Protein AF-0000000075454208 (afdb_homodimer)

Secondary structure (DSSP, 8-state):
------EEEEEEES-HHHHHHHHHHHHHHHT---EEEEEEESSSEEEEEEESS--HHHHHHHHHHHHHHHHHHHHTTSS--/------EEEEEEES-HHHHHHHHHHHHHHHT---EEEEEEESSSEEEEEEESS--HHHHHHHHHHHHHHHHHHHHTTSS--

Organism: Capnocytophaga canimorsus (strain 5) (NCBI:txid860228)

Sequence (162 aa):
MKESKELIFEVMVMYEDILEKAIMQHNHWNDTDFEIIEVIYDDLIFCKIKVTKYTTEDLFRLGYRLSVIEHLMKEKGEIDWMKESKELIFEVMVMYEDILEKAIMQHNHWNDTDFEIIEVIYDDLIFCKIKVTKYTTEDLFRLGYRLSVIEHLMKEKGEIDW

Solvent-accessible surface area (backbone atoms only — not comparable to full-atom values): 9051 Å² total; per-residue (Å²): 122,70,49,80,56,75,44,75,48,68,47,79,44,96,48,70,69,55,48,49,51,37,39,53,55,46,24,69,75,63,72,34,51,62,39,80,75,43,76,45,85,68,100,54,38,36,36,32,34,34,34,45,43,47,46,75,55,50,40,19,50,50,24,22,46,34,40,49,52,55,50,53,34,38,76,72,64,76,45,86,132,129,73,60,76,57,73,45,74,48,68,46,79,45,96,48,70,69,55,47,50,50,36,40,53,54,46,24,70,77,64,73,35,51,62,39,80,76,45,77,46,83,69,100,55,40,35,37,32,36,35,33,47,44,59,55,76,54,50,39,19,50,49,24,23,46,33,40,50,52,55,50,53,36,40,77,71,62,74,47,85,132

pLDDT: mean 93.28, std 11.74, range [38.44, 98.88]

Structure (mmCIF, N/CA/C/O backbone):
data_AF-0000000075454208-model_v1
#
loop_
_entity.id
_entity.type
_entity.pdbx_description
1 polymer 'Uncharacterized protein'
#
loop_
_atom_site.group_PDB
_atom_site.id
_atom_site.type_symbol
_atom_site.label_atom_id
_atom_site.label_alt_id
_atom_site.label_comp_id
_atom_site.label_asym_id
_atom_site.label_entity_id
_atom_site.label_seq_id
_atom_site.pdbx_PDB_ins_code
_atom_site.Cartn_x
_atom_site.Cartn_y
_atom_site.Cartn_z
_atom_site.occupancy
_atom_site.B_iso_or_equiv
_atom_site.auth_seq_id
_atom_site.auth_comp_id
_atom_site.auth_asym_id
_atom_site.auth_atom_id
_atom_site.pdbx_PDB_model_num
ATOM 1 N N . MET A 1 1 ? -2.973 18.719 -3.57 1 43.62 1 MET A N 1
ATOM 2 C CA . MET A 1 1 ? -2.23 19.625 -2.691 1 43.62 1 MET A CA 1
ATOM 3 C C . MET A 1 1 ? -1.071 18.891 -2.021 1 43.62 1 MET A C 1
ATOM 5 O O . MET A 1 1 ? -1.255 17.812 -1.453 1 43.62 1 MET A O 1
ATOM 9 N N . LYS A 1 2 ? 0.159 19.062 -2.506 1 52.5 2 LYS A N 1
ATOM 10 C CA . LYS A 1 2 ? 1.366 18.562 -1.851 1 52.5 2 LYS A CA 1
ATOM 11 C C . LYS A 1 2 ? 1.383 18.938 -0.371 1 52.5 2 LYS A C 1
ATOM 13 O O . LYS A 1 2 ? 1.199 20.109 -0.019 1 52.5 2 LYS A O 1
ATOM 18 N N . GLU A 1 3 ? 0.795 18.172 0.444 1 51.88 3 GLU A N 1
ATOM 19 C CA . GLU A 1 3 ? 0.854 18.562 1.849 1 51.88 3 GLU A CA 1
ATOM 20 C C . GLU A 1 3 ? 2.297 18.734 2.314 1 51.88 3 GLU A C 1
ATOM 22 O O . GLU A 1 3 ? 3.121 17.828 2.141 1 51.88 3 GLU A O 1
ATOM 27 N N . SER A 1 4 ? 2.801 19.969 2.244 1 60.31 4 SER A N 1
ATOM 28 C CA . SER A 1 4 ? 4.129 20.406 2.656 1 60.31 4 SER A CA 1
ATOM 29 C C . SER A 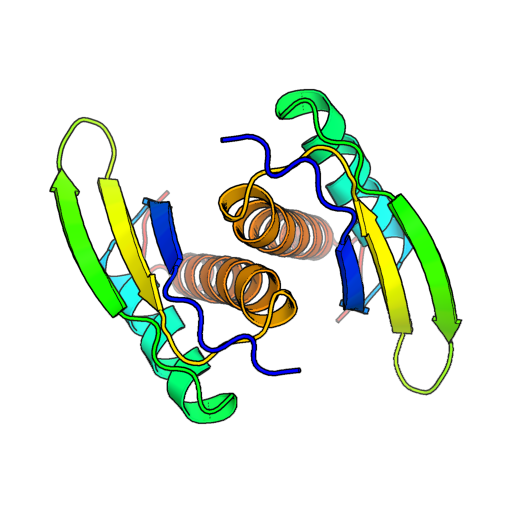1 4 ? 4.457 19.922 4.066 1 60.31 4 SER A C 1
ATOM 31 O O . SER A 1 4 ? 5.43 20.375 4.672 1 60.31 4 SER A O 1
ATOM 33 N N . LYS A 1 5 ? 3.705 18.953 4.664 1 81.88 5 LYS A N 1
ATOM 34 C CA . LYS A 1 5 ? 4.035 18.578 6.039 1 81.88 5 LYS A CA 1
ATOM 35 C C . LYS A 1 5 ? 4.875 17.297 6.074 1 81.88 5 LYS A C 1
ATOM 37 O O . LYS A 1 5 ? 4.605 16.359 5.332 1 81.88 5 LYS A O 1
ATOM 42 N N . GLU A 1 6 ? 5.91 17.391 6.848 1 95.38 6 GLU A N 1
ATOM 43 C CA . GLU A 1 6 ? 6.77 16.234 7.137 1 95.38 6 GLU A CA 1
ATOM 44 C C . GLU A 1 6 ? 5.98 15.102 7.781 1 95.38 6 GLU A C 1
ATOM 46 O O . GLU A 1 6 ? 5.148 15.344 8.656 1 95.38 6 GLU A O 1
ATOM 51 N N . LEU A 1 7 ? 6.172 13.93 7.277 1 97.38 7 LEU A N 1
ATOM 52 C CA . LEU A 1 7 ? 5.531 12.734 7.82 1 97.38 7 LEU A CA 1
ATOM 53 C C . LEU A 1 7 ? 6.566 11.664 8.141 1 97.38 7 LEU A C 1
ATOM 55 O O . LEU A 1 7 ? 7.457 11.391 7.336 1 97.38 7 LEU A O 1
ATOM 59 N N . ILE A 1 8 ? 6.527 11.195 9.375 1 98.25 8 ILE A N 1
ATOM 60 C CA . ILE A 1 8 ? 7.332 10.039 9.766 1 98.25 8 ILE A CA 1
ATOM 61 C C . ILE A 1 8 ? 6.414 8.898 10.211 1 98.25 8 ILE A C 1
ATOM 63 O O . ILE A 1 8 ? 5.516 9.102 11.031 1 98.25 8 ILE A O 1
ATOM 67 N N . PHE A 1 9 ? 6.598 7.719 9.711 1 97.94 9 PHE A N 1
ATOM 68 C CA . PHE A 1 9 ? 5.766 6.578 10.078 1 97.94 9 PHE A CA 1
ATOM 69 C C . PHE A 1 9 ? 6.57 5.285 10.039 1 97.94 9 PHE A C 1
ATOM 71 O O . PHE A 1 9 ? 7.668 5.25 9.477 1 97.94 9 PHE A O 1
ATOM 78 N N . GLU A 1 10 ? 6.074 4.242 10.672 1 97.94 10 GLU A N 1
ATOM 79 C CA . GLU A 1 10 ? 6.777 2.969 10.82 1 97.94 10 GLU A CA 1
ATOM 80 C C . GLU A 1 10 ? 6.031 1.845 10.102 1 97.94 10 GLU A C 1
ATOM 82 O O . GLU A 1 10 ? 4.805 1.751 10.195 1 97.94 10 GLU A O 1
ATOM 87 N N . VAL A 1 11 ? 6.855 1.027 9.391 1 98.25 11 VAL A N 1
ATOM 88 C CA . VAL A 1 11 ? 6.254 -0.133 8.742 1 98.25 11 VAL A CA 1
ATOM 89 C C . VAL A 1 11 ? 7.059 -1.387 9.07 1 98.25 11 VAL A C 1
ATOM 91 O O . VAL A 1 11 ? 8.273 -1.312 9.281 1 98.25 11 VAL A O 1
ATOM 94 N N . MET A 1 12 ? 6.363 -2.52 9.141 1 97.25 12 MET A N 1
ATOM 95 C CA . MET A 1 12 ? 6.988 -3.832 9.273 1 97.25 12 MET A CA 1
ATOM 96 C C . MET A 1 12 ? 7.27 -4.441 7.902 1 97.25 12 MET A C 1
ATOM 98 O O . MET A 1 12 ? 6.41 -4.414 7.02 1 97.25 12 MET A O 1
ATOM 102 N N . VAL A 1 13 ? 8.492 -4.949 7.73 1 97.25 13 VAL A N 1
ATOM 103 C CA . VAL A 1 13 ? 8.828 -5.531 6.438 1 97.25 13 VAL A CA 1
ATOM 104 C C . VAL A 1 13 ? 9.562 -6.855 6.641 1 97.25 13 VAL A C 1
ATOM 106 O O . VAL A 1 13 ? 10.102 -7.113 7.719 1 97.25 13 VAL A O 1
ATOM 109 N N . MET A 1 14 ? 9.508 -7.629 5.508 1 93 14 MET A N 1
ATOM 110 C CA . MET A 1 14 ? 10.273 -8.875 5.527 1 93 14 MET A CA 1
ATOM 111 C C . MET A 1 14 ? 11.758 -8.602 5.355 1 93 14 MET A C 1
ATOM 113 O O . MET A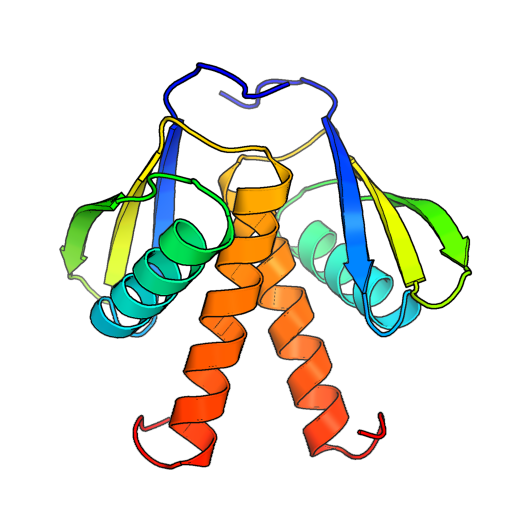 1 14 ? 12.594 -9.25 5.988 1 93 14 MET A O 1
ATOM 117 N N . TYR A 1 15 ? 12.133 -7.68 4.441 1 94.38 15 TYR A N 1
ATOM 118 C CA . TYR A 1 15 ? 13.508 -7.273 4.145 1 94.38 15 TYR A CA 1
ATOM 119 C C . TYR A 1 15 ? 13.594 -5.77 3.924 1 94.38 15 TYR A C 1
ATOM 121 O O . TYR A 1 15 ? 12.852 -5.207 3.111 1 94.38 15 TYR A O 1
ATOM 129 N N . GLU A 1 16 ? 14.523 -5.18 4.59 1 97.12 16 GLU A N 1
ATOM 130 C CA . GLU A 1 16 ? 14.656 -3.73 4.453 1 97.12 16 GLU A CA 1
ATOM 131 C C . GLU A 1 16 ? 15.172 -3.354 3.068 1 97.12 16 GLU A C 1
ATOM 133 O O . GLU A 1 16 ? 14.82 -2.301 2.533 1 97.12 16 GLU A O 1
ATOM 138 N N . ASP A 1 17 ? 16.031 -4.266 2.439 1 96.75 17 ASP A N 1
ATOM 139 C CA . ASP A 1 17 ? 16.594 -3.963 1.124 1 96.75 17 ASP A CA 1
ATOM 140 C C . ASP A 1 17 ? 15.492 -3.934 0.058 1 96.75 17 ASP A C 1
ATOM 142 O O . ASP A 1 17 ? 15.609 -3.209 -0.933 1 96.75 17 ASP A O 1
ATOM 146 N N . ILE A 1 18 ? 14.5 -4.711 0.23 1 97.69 18 ILE A N 1
ATOM 147 C CA . ILE A 1 18 ? 13.391 -4.727 -0.718 1 97.69 18 ILE A CA 1
ATOM 148 C C . ILE A 1 18 ? 12.578 -3.441 -0.583 1 97.69 18 ILE A C 1
ATOM 150 O O . ILE A 1 18 ? 12.148 -2.861 -1.585 1 97.69 18 ILE A O 1
ATOM 154 N N . LEU A 1 19 ? 12.336 -2.98 0.637 1 98.62 19 LEU A N 1
ATOM 155 C CA . LEU A 1 19 ? 11.68 -1.693 0.85 1 98.62 19 LEU A CA 1
ATOM 156 C C . LEU A 1 19 ? 12.484 -0.563 0.219 1 98.62 19 LEU A C 1
ATOM 158 O O . LEU A 1 19 ? 11.914 0.343 -0.395 1 98.62 19 LEU A O 1
ATOM 162 N N . GLU A 1 20 ? 13.773 -0.644 0.388 1 98.62 20 GLU A N 1
ATOM 163 C CA . GLU A 1 20 ? 14.633 0.366 -0.224 1 98.62 20 GLU A CA 1
ATOM 164 C C . GLU A 1 20 ? 14.438 0.413 -1.736 1 98.62 20 GLU A C 1
ATOM 166 O O . GLU A 1 20 ? 14.359 1.493 -2.324 1 98.62 20 GLU A O 1
ATOM 171 N N . LYS A 1 21 ? 14.398 -0.743 -2.314 1 98.12 21 LYS A N 1
ATOM 172 C CA . LYS A 1 21 ? 14.164 -0.829 -3.752 1 98.12 21 LYS A CA 1
ATOM 173 C C . LYS A 1 21 ? 12.812 -0.217 -4.125 1 98.12 21 LYS A C 1
ATOM 175 O O . LYS A 1 21 ? 12.719 0.535 -5.098 1 98.12 21 LYS A O 1
ATOM 180 N N . ALA A 1 22 ? 11.773 -0.549 -3.398 1 98.69 22 ALA A N 1
ATOM 181 C CA . ALA A 1 22 ? 10.445 -0.006 -3.645 1 98.69 22 ALA A CA 1
ATOM 182 C C . ALA A 1 22 ? 10.438 1.516 -3.525 1 98.69 22 ALA A C 1
ATOM 184 O O . ALA A 1 22 ? 9.836 2.207 -4.348 1 98.69 22 ALA A O 1
ATOM 185 N N . ILE A 1 23 ? 11.094 2.105 -2.555 1 98.88 23 ILE A N 1
ATOM 186 C CA . ILE A 1 23 ? 11.172 3.541 -2.311 1 98.88 23 ILE A CA 1
ATOM 187 C C . ILE A 1 23 ? 11.898 4.223 -3.467 1 98.88 23 ILE A C 1
ATOM 189 O O . ILE A 1 23 ? 11.43 5.242 -3.986 1 98.88 23 ILE A O 1
ATOM 193 N N . MET A 1 24 ? 13 3.639 -3.822 1 98.25 24 MET A N 1
ATOM 194 C CA . MET A 1 24 ? 13.773 4.207 -4.922 1 98.25 24 MET A CA 1
ATOM 195 C C . MET A 1 24 ? 12.938 4.281 -6.195 1 98.25 24 MET A C 1
ATOM 197 O O . MET A 1 24 ? 12.922 5.312 -6.871 1 98.25 24 MET A O 1
ATOM 201 N N . GLN A 1 25 ? 12.32 3.174 -6.539 1 97.88 25 GLN A N 1
ATOM 202 C CA . GLN A 1 25 ? 11.477 3.145 -7.73 1 97.88 25 GLN A CA 1
ATOM 203 C C . GLN A 1 25 ? 10.328 4.148 -7.617 1 97.88 25 GLN A C 1
ATOM 205 O O . GLN A 1 25 ? 10.039 4.875 -8.57 1 97.88 25 GLN A O 1
ATOM 210 N N . HIS A 1 26 ? 9.68 4.223 -6.484 1 98.69 26 HIS A N 1
ATOM 211 C CA . HIS A 1 26 ? 8.555 5.133 -6.293 1 98.69 26 HIS A CA 1
ATOM 212 C C . HIS A 1 26 ? 9 6.586 -6.402 1 98.69 26 HIS A C 1
ATOM 214 O O . HIS A 1 26 ? 8.352 7.391 -7.078 1 98.69 26 HIS A O 1
ATOM 220 N N . ASN A 1 27 ? 10.047 6.938 -5.734 1 98.5 27 ASN A N 1
ATOM 221 C CA . ASN A 1 27 ? 10.586 8.289 -5.812 1 98.5 27 ASN A CA 1
ATOM 222 C C . ASN A 1 27 ? 10.875 8.695 -7.258 1 98.5 27 ASN A C 1
ATOM 224 O O . ASN A 1 27 ? 10.586 9.82 -7.66 1 98.5 27 ASN A O 1
ATOM 228 N N . HIS A 1 28 ? 11.453 7.809 -7.934 1 97.56 28 HIS A N 1
ATOM 229 C CA . HIS A 1 28 ? 11.852 8.07 -9.312 1 97.56 28 HIS A CA 1
ATOM 230 C C . HIS A 1 28 ? 10.641 8.391 -10.188 1 97.56 28 HIS A C 1
ATOM 232 O O . HIS A 1 28 ? 10.664 9.352 -10.953 1 97.56 28 HIS A O 1
ATOM 238 N N . TRP A 1 29 ? 9.586 7.684 -10.023 1 96.69 29 TRP A N 1
ATOM 239 C CA . TRP A 1 29 ? 8.453 7.793 -10.945 1 96.69 29 TRP A CA 1
ATOM 240 C C . TRP A 1 29 ? 7.453 8.836 -10.461 1 96.69 29 TRP A C 1
ATOM 242 O O . TRP A 1 29 ? 6.621 9.312 -11.234 1 96.69 29 TRP A O 1
ATOM 252 N N . ASN A 1 30 ? 7.406 9.242 -9.211 1 96.56 30 ASN A N 1
ATOM 253 C CA . ASN A 1 30 ? 6.324 10.055 -8.664 1 96.56 30 ASN A CA 1
ATOM 254 C C . ASN A 1 30 ? 6.848 11.359 -8.062 1 96.56 30 ASN A C 1
ATOM 256 O O . ASN A 1 30 ? 6.082 12.133 -7.488 1 96.56 30 ASN A O 1
ATOM 260 N N . ASP A 1 31 ? 8.102 11.734 -8.195 1 96 31 ASP A N 1
ATOM 261 C CA . ASP A 1 31 ? 8.711 12.938 -7.648 1 96 31 ASP A CA 1
ATOM 262 C C . ASP A 1 31 ? 8.484 13.031 -6.141 1 96 31 ASP A C 1
ATOM 264 O O . ASP A 1 31 ? 8.008 14.055 -5.641 1 96 31 ASP A O 1
ATOM 268 N N . THR A 1 32 ? 8.578 12 -5.398 1 98.31 32 THR A N 1
ATOM 269 C CA . THR A 1 32 ? 8.523 11.938 -3.941 1 98.31 32 THR A CA 1
ATOM 270 C C . THR A 1 32 ? 9.922 11.758 -3.357 1 98.31 32 THR A C 1
ATOM 272 O O . THR A 1 32 ? 10.891 11.594 -4.098 1 98.31 32 THR A O 1
ATOM 275 N N . ASP A 1 33 ? 9.992 11.891 -1.991 1 98.62 33 ASP A N 1
ATOM 276 C CA . ASP A 1 33 ? 11.312 11.805 -1.368 1 98.62 33 ASP A CA 1
ATOM 277 C C . ASP A 1 33 ? 11.281 10.898 -0.137 1 98.62 33 ASP A C 1
ATOM 279 O O . ASP A 1 33 ? 11.867 11.234 0.896 1 98.62 33 ASP A O 1
ATOM 283 N N . PHE A 1 34 ? 10.508 9.781 -0.211 1 98.75 34 PHE A N 1
ATOM 284 C CA . PHE A 1 34 ? 10.523 8.797 0.863 1 98.75 34 PHE A CA 1
ATOM 285 C C . PHE A 1 34 ? 11.945 8.359 1.181 1 98.75 34 PHE A C 1
ATOM 287 O O . PHE A 1 34 ? 12.766 8.195 0.275 1 98.75 34 PHE A O 1
ATOM 294 N N . GLU A 1 35 ? 12.211 8.18 2.455 1 98.69 35 GLU A N 1
ATOM 295 C CA . GLU A 1 35 ? 13.523 7.723 2.898 1 98.69 35 GLU A CA 1
ATOM 296 C C . GLU A 1 35 ? 13.414 6.887 4.168 1 98.69 35 GLU A C 1
ATOM 298 O O . GLU A 1 35 ? 12.641 7.215 5.074 1 98.69 35 GLU A O 1
ATOM 303 N N . ILE A 1 36 ? 14.172 5.801 4.172 1 98.81 36 ILE A N 1
ATOM 304 C CA . ILE A 1 36 ? 14.312 5.074 5.426 1 98.81 36 ILE A CA 1
ATOM 305 C C . ILE A 1 36 ? 15.289 5.809 6.344 1 98.81 36 ILE A C 1
ATOM 307 O O . ILE A 1 36 ? 16.453 6.004 5.988 1 98.81 36 ILE A O 1
ATOM 311 N N . ILE A 1 37 ? 14.758 6.109 7.531 1 98.62 37 ILE A N 1
ATOM 312 C CA . ILE A 1 37 ? 15.625 6.895 8.398 1 98.62 37 ILE A CA 1
ATOM 313 C C . ILE A 1 37 ? 16.078 6.047 9.586 1 98.62 37 ILE A C 1
ATOM 315 O O . ILE A 1 37 ? 17 6.422 10.312 1 98.62 37 ILE A O 1
ATOM 319 N N . GLU A 1 38 ? 15.484 4.98 9.836 1 98.38 38 GLU A N 1
ATOM 320 C CA . GLU A 1 38 ? 15.836 4.055 10.906 1 98.38 38 GLU A CA 1
ATOM 321 C C . GLU A 1 38 ? 15.367 2.637 10.586 1 98.38 38 GLU A C 1
ATOM 323 O O . GLU A 1 38 ? 14.273 2.443 10.062 1 98.38 38 GLU A O 1
ATOM 328 N N . VAL A 1 39 ? 16.234 1.696 10.906 1 98.12 39 VAL A N 1
ATOM 329 C CA . VAL A 1 39 ? 15.859 0.287 10.844 1 98.12 39 VAL A CA 1
ATOM 330 C C . VAL A 1 39 ? 16 -0.354 12.219 1 98.12 39 VAL A C 1
ATOM 332 O O . VAL A 1 39 ? 17.031 -0.201 12.875 1 98.12 39 VAL A O 1
ATOM 335 N N . ILE A 1 40 ? 14.984 -0.966 12.602 1 96.19 40 ILE A N 1
ATOM 336 C CA . ILE A 1 40 ? 14.977 -1.651 13.891 1 96.19 40 ILE A CA 1
ATOM 337 C C . ILE A 1 40 ? 14.898 -3.16 13.672 1 96.19 40 ILE A C 1
ATOM 339 O O . ILE A 1 40 ? 13.922 -3.658 13.102 1 96.19 40 ILE A O 1
ATOM 343 N N . TYR A 1 41 ? 15.977 -3.848 14.195 1 94.19 41 TYR A N 1
ATOM 344 C CA . TYR A 1 41 ? 16.031 -5.301 14.086 1 94.19 41 TYR A CA 1
ATOM 345 C C . TYR A 1 41 ? 15.695 -5.957 15.422 1 94.19 41 TYR A C 1
ATOM 347 O O . TYR A 1 41 ? 16.406 -5.77 16.406 1 94.19 41 TYR A O 1
ATOM 355 N N . ASP A 1 42 ? 14.656 -6.676 15.383 1 89.5 42 ASP A N 1
ATOM 356 C CA . ASP A 1 42 ? 14.281 -7.516 16.516 1 89.5 42 ASP A CA 1
ATOM 357 C C . ASP A 1 42 ? 13.734 -8.859 16.047 1 89.5 42 ASP A C 1
ATOM 359 O O . ASP A 1 42 ? 14.359 -9.539 15.227 1 89.5 42 ASP A O 1
ATOM 363 N N . ASP A 1 43 ? 12.602 -9.391 16.469 1 91 43 ASP A N 1
ATOM 364 C CA . ASP A 1 43 ? 11.945 -10.578 15.938 1 91 43 ASP A CA 1
ATOM 365 C C . ASP A 1 43 ? 11.406 -10.328 14.531 1 91 43 ASP A C 1
ATOM 367 O O . ASP A 1 43 ? 11.359 -11.242 13.703 1 91 43 ASP A O 1
ATOM 371 N N . LEU A 1 44 ? 11.133 -9.062 14.328 1 93.62 44 LEU A N 1
ATOM 372 C CA . LEU A 1 44 ? 10.695 -8.562 13.031 1 93.62 44 LEU A CA 1
ATOM 373 C C . LEU A 1 44 ? 11.516 -7.348 12.609 1 93.62 44 LEU A C 1
ATOM 375 O O . LEU A 1 44 ? 12.25 -6.777 13.422 1 93.62 44 LEU A O 1
ATOM 379 N N . ILE A 1 45 ? 11.484 -7.086 11.414 1 97.19 45 ILE A N 1
ATOM 380 C CA . ILE A 1 45 ? 12.188 -5.91 10.914 1 97.19 45 ILE A CA 1
ATOM 381 C C . ILE A 1 45 ? 11.219 -4.742 10.781 1 97.19 45 ILE A C 1
ATOM 383 O O . ILE A 1 45 ? 10.211 -4.844 10.07 1 97.19 45 ILE A O 1
ATOM 387 N N . PHE A 1 46 ? 11.508 -3.617 11.453 1 98 46 PHE A N 1
ATOM 388 C CA . PHE A 1 46 ? 10.734 -2.389 11.328 1 98 46 PHE A CA 1
ATOM 389 C C . PHE A 1 46 ? 11.57 -1.281 10.695 1 98 46 PHE A C 1
ATOM 391 O O . PHE A 1 46 ? 12.75 -1.121 11.031 1 98 46 PHE A O 1
ATOM 398 N N . CYS A 1 47 ? 10.93 -0.578 9.805 1 98.56 47 CYS A N 1
ATOM 399 C CA . CYS A 1 47 ? 11.578 0.576 9.188 1 98.56 47 CYS A CA 1
ATOM 400 C C . CYS A 1 47 ? 10.789 1.852 9.461 1 98.56 47 CYS A C 1
ATOM 402 O O . CYS A 1 47 ? 9.57 1.885 9.281 1 98.56 47 CYS A O 1
ATOM 404 N N . LYS A 1 48 ? 11.484 2.836 9.938 1 98.56 48 LYS A N 1
ATOM 405 C CA . LYS A 1 48 ? 10.922 4.18 10.016 1 98.56 48 LYS A CA 1
ATOM 406 C C . LYS A 1 48 ? 11.188 4.965 8.734 1 98.56 48 LYS A C 1
ATOM 408 O O . LYS A 1 48 ? 12.328 5.055 8.281 1 98.56 48 LYS A O 1
ATOM 413 N N . ILE A 1 49 ? 10.109 5.488 8.172 1 98.75 49 ILE A N 1
ATOM 414 C CA . ILE A 1 49 ? 10.188 6.195 6.898 1 98.75 49 ILE A CA 1
ATOM 415 C C . ILE A 1 49 ? 9.875 7.672 7.105 1 98.75 49 ILE A C 1
ATOM 417 O O . ILE A 1 49 ? 8.945 8.016 7.84 1 98.75 49 ILE A O 1
ATOM 421 N N . LYS A 1 50 ? 10.641 8.43 6.516 1 98.69 50 LYS A N 1
ATOM 422 C CA . LYS A 1 50 ? 10.391 9.867 6.457 1 98.69 50 LYS A CA 1
ATOM 423 C C . LYS A 1 50 ? 10.055 10.312 5.039 1 98.69 50 LYS A C 1
ATOM 425 O O . LYS A 1 50 ? 10.609 9.789 4.07 1 98.69 50 LYS A O 1
ATOM 430 N N . VAL A 1 51 ? 9.133 11.305 4.93 1 98.38 51 VAL A N 1
ATOM 431 C CA . VAL A 1 51 ? 8.812 11.875 3.627 1 98.38 51 VAL A CA 1
ATOM 432 C C . VAL A 1 51 ? 8.359 13.328 3.799 1 98.38 51 VAL A C 1
ATOM 434 O O . VAL A 1 51 ? 7.691 13.664 4.785 1 98.38 51 VAL A O 1
ATOM 437 N N . THR A 1 52 ? 8.695 14.18 2.84 1 97.81 52 THR A N 1
ATOM 438 C CA . THR A 1 52 ? 8.242 15.57 2.875 1 97.81 52 THR A CA 1
ATOM 439 C C . THR A 1 52 ? 7.516 15.93 1.584 1 97.81 52 THR A C 1
ATOM 441 O O . THR A 1 52 ? 6.723 16.875 1.557 1 97.81 52 THR A O 1
ATOM 444 N N . LYS A 1 53 ? 7.82 15.359 0.501 1 97.69 53 LYS A N 1
ATOM 445 C CA . LYS A 1 53 ? 7.176 15.562 -0.793 1 97.69 53 LYS A CA 1
ATOM 446 C C . LYS A 1 53 ? 6.344 14.344 -1.192 1 97.69 53 LYS A C 1
ATOM 448 O O . LYS A 1 53 ? 6.879 13.375 -1.736 1 97.69 53 LYS A O 1
ATOM 453 N N . TYR A 1 54 ? 4.965 14.492 -0.949 1 97.38 54 TYR A N 1
ATOM 454 C CA . TYR A 1 54 ? 4.098 13.344 -1.191 1 97.38 54 TYR A CA 1
ATOM 455 C C . TYR A 1 54 ? 2.635 13.766 -1.235 1 97.38 54 TYR A C 1
ATOM 457 O O . TYR A 1 54 ? 2.291 14.883 -0.839 1 97.38 54 TYR A O 1
ATOM 465 N N . THR A 1 55 ? 1.816 12.914 -1.72 1 95.62 55 THR A N 1
ATOM 466 C CA . THR A 1 55 ? 0.374 12.922 -1.5 1 95.62 55 THR A CA 1
ATOM 467 C C . THR A 1 55 ? -0.045 11.734 -0.632 1 95.62 55 THR A C 1
ATOM 469 O O . THR A 1 55 ? 0.733 10.805 -0.429 1 95.62 55 THR A O 1
ATOM 472 N N . THR A 1 56 ? -1.193 11.797 -0.118 1 94.25 56 THR A N 1
ATOM 473 C CA . THR A 1 56 ? -1.698 10.68 0.672 1 94.25 56 THR A CA 1
ATOM 474 C C . THR A 1 56 ? -1.781 9.414 -0.173 1 94.25 56 THR A C 1
ATOM 476 O O . THR A 1 56 ? -1.543 8.305 0.326 1 94.25 56 THR A O 1
ATOM 479 N N . GLU A 1 57 ? -2.121 9.562 -1.461 1 97 57 GLU A N 1
ATOM 480 C CA . GLU A 1 57 ? -2.193 8.438 -2.391 1 97 57 GLU A CA 1
ATOM 481 C C . GLU A 1 57 ? -0.844 7.734 -2.51 1 97 57 GLU A C 1
ATOM 483 O O . GLU A 1 57 ? -0.788 6.52 -2.721 1 97 57 GLU A O 1
ATOM 488 N N . ASP A 1 58 ? 0.207 8.516 -2.35 1 97.94 58 ASP A N 1
ATOM 489 C CA . ASP A 1 58 ? 1.55 7.957 -2.477 1 97.94 58 ASP A CA 1
ATOM 490 C C . ASP A 1 58 ? 1.819 6.922 -1.386 1 97.94 58 ASP A C 1
ATOM 492 O O . ASP A 1 58 ? 2.543 5.949 -1.609 1 97.94 58 ASP A O 1
ATOM 496 N N . LEU A 1 59 ? 1.275 7.102 -0.159 1 98.38 59 LEU A N 1
ATOM 497 C CA . LEU A 1 59 ? 1.443 6.125 0.912 1 98.38 59 LEU A CA 1
ATOM 498 C C . LEU A 1 59 ? 0.821 4.785 0.53 1 98.38 59 LEU A C 1
ATOM 500 O O . LEU A 1 59 ? 1.448 3.736 0.691 1 98.38 59 LEU A O 1
ATOM 504 N N . PHE A 1 60 ? -0.363 4.836 -0.005 1 98.56 60 PHE A N 1
ATOM 505 C CA . PHE A 1 60 ? -1.054 3.656 -0.509 1 98.56 60 PHE A CA 1
ATOM 506 C C . PHE A 1 60 ? -0.249 2.99 -1.619 1 98.56 60 PHE A C 1
ATOM 508 O O . PHE A 1 60 ? -0.042 1.775 -1.6 1 98.56 60 PHE A O 1
ATOM 515 N N . ARG A 1 61 ? 0.221 3.785 -2.557 1 98.69 61 ARG A N 1
ATOM 516 C CA . ARG A 1 61 ? 0.919 3.277 -3.732 1 98.69 61 ARG A CA 1
ATOM 517 C C . ARG A 1 61 ? 2.268 2.676 -3.352 1 98.69 61 ARG A C 1
ATOM 519 O O . ARG A 1 61 ? 2.717 1.705 -3.965 1 98.69 61 ARG A O 1
ATOM 526 N N . LEU A 1 62 ? 2.928 3.24 -2.387 1 98.75 62 LEU A N 1
ATOM 527 C CA . LEU A 1 62 ? 4.199 2.676 -1.946 1 98.75 62 LEU A CA 1
ATOM 528 C C . LEU A 1 62 ? 3.994 1.294 -1.333 1 98.75 62 LEU A C 1
ATOM 530 O O . LEU A 1 62 ? 4.758 0.367 -1.613 1 98.75 62 LEU A O 1
ATOM 534 N N . GLY A 1 63 ? 3.014 1.108 -0.45 1 98.81 63 GLY A N 1
ATOM 535 C CA . GLY A 1 63 ? 2.68 -0.204 0.079 1 98.81 63 GLY A CA 1
ATOM 536 C C . GLY A 1 63 ? 2.369 -1.222 -1.003 1 98.81 63 GLY A C 1
ATOM 537 O O . GLY A 1 63 ? 2.834 -2.361 -0.942 1 98.81 63 GLY A O 1
ATOM 538 N N . TYR A 1 64 ? 1.567 -0.802 -1.942 1 98.69 64 TYR A N 1
ATOM 539 C CA . TYR A 1 64 ? 1.216 -1.651 -3.074 1 98.69 64 TYR A CA 1
ATOM 540 C C . TYR A 1 64 ? 2.463 -2.102 -3.826 1 98.69 64 TYR A C 1
ATOM 542 O O . TYR A 1 64 ? 2.623 -3.289 -4.117 1 98.69 64 TYR A O 1
ATOM 550 N N . ARG A 1 65 ? 3.373 -1.215 -4.145 1 98.31 65 ARG A N 1
ATOM 551 C CA . ARG A 1 65 ? 4.598 -1.488 -4.887 1 98.31 65 ARG A CA 1
ATOM 552 C C . ARG A 1 65 ? 5.5 -2.455 -4.125 1 98.31 65 ARG A C 1
ATOM 554 O O . ARG A 1 65 ? 6.09 -3.361 -4.715 1 98.31 65 ARG A O 1
ATOM 561 N N . LEU A 1 66 ? 5.633 -2.197 -2.832 1 98.69 66 LEU A N 1
ATOM 562 C CA . LEU A 1 66 ? 6.445 -3.098 -2.02 1 98.69 66 LEU A CA 1
ATOM 563 C C . LEU A 1 66 ? 5.969 -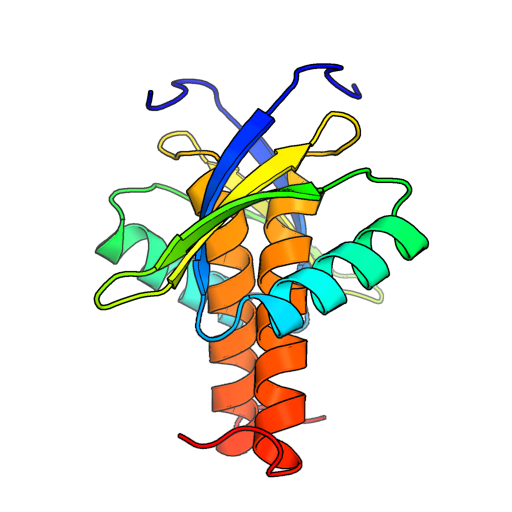4.539 -2.164 1 98.69 66 LEU A C 1
ATOM 565 O O . LEU A 1 66 ? 6.773 -5.445 -2.387 1 98.69 66 LEU A O 1
ATOM 569 N N . SER A 1 67 ? 4.648 -4.734 -2.025 1 98.12 67 SER A N 1
ATOM 570 C CA . SER A 1 67 ? 4.082 -6.074 -2.121 1 98.12 67 SER A CA 1
ATOM 571 C C . SER A 1 67 ? 4.344 -6.691 -3.49 1 98.12 67 SER A C 1
ATOM 573 O O . SER A 1 67 ? 4.652 -7.879 -3.596 1 98.12 67 SER A O 1
ATOM 575 N N . VAL A 1 68 ? 4.238 -5.906 -4.57 1 97.25 68 VAL A N 1
ATOM 576 C CA . VAL A 1 68 ? 4.508 -6.383 -5.926 1 97.25 68 VAL A CA 1
ATOM 577 C C . VAL A 1 68 ? 5.945 -6.887 -6.02 1 97.25 68 VAL A C 1
ATOM 579 O O . VAL A 1 68 ? 6.195 -7.984 -6.527 1 97.25 68 VAL A O 1
ATOM 582 N N . ILE A 1 69 ? 6.867 -6.117 -5.562 1 97.44 69 ILE A N 1
ATOM 583 C CA . ILE A 1 69 ? 8.281 -6.469 -5.652 1 97.44 69 ILE A CA 1
ATOM 584 C C . ILE A 1 69 ? 8.547 -7.746 -4.855 1 97.44 69 ILE A C 1
ATOM 586 O O . ILE A 1 69 ? 9.242 -8.641 -5.328 1 97.44 69 ILE A O 1
ATOM 590 N N . GLU A 1 70 ? 8.023 -7.855 -3.629 1 96.56 70 GLU A N 1
ATOM 591 C CA . GLU A 1 70 ? 8.188 -9.055 -2.814 1 96.56 70 GLU A CA 1
ATOM 592 C C . GLU A 1 70 ? 7.691 -10.297 -3.557 1 96.56 70 GLU A C 1
ATOM 594 O O . GLU A 1 70 ? 8.359 -11.336 -3.557 1 96.56 70 GLU A O 1
ATOM 599 N N . HIS A 1 71 ? 6.555 -10.203 -4.164 1 94.75 71 HIS A N 1
ATOM 600 C CA . HIS A 1 71 ? 5.961 -11.344 -4.859 1 94.75 71 HIS A CA 1
ATOM 601 C C . HIS A 1 71 ? 6.789 -11.734 -6.082 1 94.75 71 HIS A C 1
ATOM 603 O O . HIS A 1 71 ? 6.996 -12.922 -6.344 1 94.75 71 HIS A O 1
ATOM 609 N N . LEU A 1 72 ? 7.207 -10.703 -6.805 1 94.12 72 LEU A N 1
ATOM 610 C CA . LEU A 1 72 ? 8.031 -10.977 -7.977 1 94.12 72 LEU A CA 1
ATOM 611 C C . LEU A 1 72 ? 9.32 -11.688 -7.578 1 94.12 72 LEU A C 1
ATOM 613 O O . LEU A 1 72 ? 9.742 -12.633 -8.25 1 94.12 72 LEU A O 1
ATOM 617 N N . MET A 1 73 ? 9.922 -11.273 -6.555 1 94.88 73 MET A N 1
ATOM 618 C CA . MET A 1 73 ? 11.164 -11.883 -6.078 1 94.88 73 MET A CA 1
ATOM 619 C C . MET A 1 73 ? 10.922 -13.32 -5.613 1 94.88 73 MET A C 1
ATOM 621 O O . MET A 1 73 ? 11.766 -14.195 -5.82 1 94.88 73 MET A O 1
ATOM 625 N N . LYS A 1 74 ? 9.828 -13.547 -5.012 1 91.62 74 LYS A N 1
ATOM 626 C CA . LYS A 1 74 ? 9.453 -14.891 -4.602 1 91.62 74 LYS A CA 1
ATOM 627 C C . LYS A 1 74 ? 9.266 -15.805 -5.809 1 91.62 74 LYS A C 1
ATOM 629 O O . LYS A 1 74 ? 9.758 -16.938 -5.816 1 91.62 74 LYS A O 1
ATOM 634 N N . GLU A 1 75 ? 8.539 -15.344 -6.742 1 89.81 75 GLU A N 1
ATOM 635 C CA . GLU A 1 75 ? 8.281 -16.125 -7.953 1 89.81 75 GLU A CA 1
ATOM 636 C C . GLU A 1 75 ? 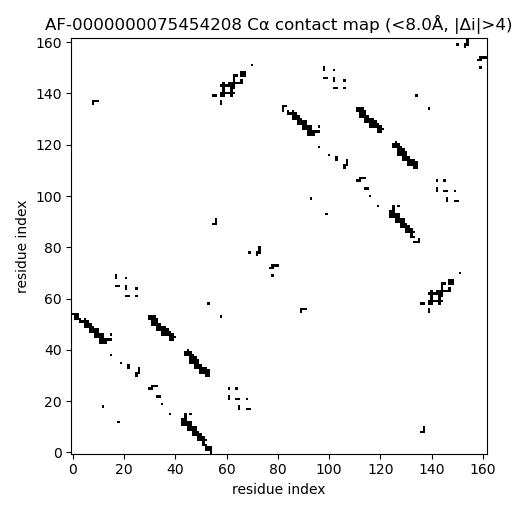9.586 -16.5 -8.648 1 89.81 75 GLU A C 1
ATOM 638 O O . GLU A 1 75 ? 9.68 -17.578 -9.25 1 89.81 75 GLU A O 1
ATOM 643 N N . LYS A 1 76 ? 10.594 -15.633 -8.555 1 93.25 76 LYS A N 1
ATOM 644 C CA . LYS A 1 76 ? 11.891 -15.875 -9.188 1 93.25 76 LYS A CA 1
ATOM 645 C C . LYS A 1 76 ? 12.789 -16.719 -8.289 1 93.25 76 LYS A C 1
ATOM 647 O O . LYS A 1 76 ? 13.898 -17.094 -8.68 1 93.25 76 LYS A O 1
ATOM 652 N N . GLY A 1 77 ? 12.375 -16.953 -7.125 1 91.19 77 GLY A N 1
ATOM 653 C CA . GLY A 1 77 ? 13.133 -17.766 -6.188 1 91.19 77 GLY A CA 1
ATOM 654 C C . GLY A 1 77 ? 14.234 -17 -5.484 1 91.19 77 GLY A C 1
ATOM 655 O O . GLY A 1 77 ? 15.18 -17.578 -4.957 1 91.19 77 GLY A O 1
ATOM 656 N N . GLU A 1 78 ? 14.133 -15.711 -5.43 1 90.56 78 GLU A N 1
ATOM 657 C CA . GLU A 1 78 ? 15.18 -14.875 -4.848 1 90.56 78 GLU A CA 1
ATOM 658 C C . GLU A 1 78 ? 14.977 -14.703 -3.344 1 90.56 78 GLU A C 1
ATOM 660 O O . GLU A 1 78 ? 15.906 -14.336 -2.623 1 90.56 78 GLU A O 1
ATOM 665 N N . ILE A 1 79 ? 13.789 -14.875 -2.947 1 82.25 79 ILE A N 1
ATOM 666 C CA . ILE A 1 79 ? 13.523 -14.844 -1.514 1 82.25 79 ILE A CA 1
ATOM 667 C C . ILE A 1 79 ? 12.672 -16.047 -1.115 1 82.25 79 ILE A C 1
ATOM 669 O O . ILE A 1 79 ? 11.945 -16.609 -1.941 1 82.25 79 ILE A O 1
ATOM 673 N N . ASP A 1 80 ? 13.133 -16.609 0.101 1 68.81 80 ASP A N 1
ATOM 674 C CA . ASP A 1 80 ? 12.516 -17.859 0.551 1 68.81 80 ASP A CA 1
ATOM 675 C C . ASP A 1 80 ? 11.391 -17.578 1.547 1 68.81 80 ASP A C 1
ATOM 677 O O . ASP A 1 80 ? 11.438 -16.594 2.281 1 68.81 80 ASP A O 1
ATOM 681 N N . TRP A 1 81 ? 10.219 -18.344 1.148 1 58.41 81 TRP A N 1
ATOM 682 C CA . TRP A 1 81 ? 9.281 -18.469 2.258 1 58.41 81 TRP A CA 1
ATOM 683 C C . TRP A 1 81 ? 9.594 -19.703 3.094 1 58.41 81 TRP A C 1
ATOM 685 O O . TRP A 1 81 ? 10.117 -20.688 2.578 1 58.41 81 TRP A O 1
ATOM 695 N N . MET B 1 1 ? -1.759 10.406 17.672 1 38.44 1 MET B N 1
ATOM 696 C CA . MET B 1 1 ? -2.82 11.398 17.578 1 38.44 1 MET B CA 1
ATOM 697 C C . MET B 1 1 ? -3.752 11.094 16.406 1 38.44 1 MET B C 1
ATOM 699 O O . MET B 1 1 ? -3.301 10.945 15.266 1 38.44 1 MET B O 1
ATOM 703 N N . LYS B 1 2 ? -4.836 10.328 16.609 1 46.56 2 LYS B N 1
ATOM 704 C CA . LYS B 1 2 ? -5.867 10.062 15.609 1 46.56 2 LYS B CA 1
ATOM 705 C C . LYS B 1 2 ? -6.312 11.352 14.922 1 46.56 2 LYS B C 1
ATOM 707 O O . LYS B 1 2 ? -6.797 12.273 15.578 1 46.56 2 LYS B O 1
ATOM 712 N N . GLU B 1 3 ? -5.574 12.031 14.188 1 48.03 3 GLU B N 1
ATOM 713 C CA . GLU B 1 3 ? -6.152 13.234 13.594 1 48.03 3 GLU B CA 1
ATOM 714 C C . GLU B 1 3 ? -7.477 12.93 12.898 1 48.03 3 GLU B C 1
ATOM 716 O O . GLU B 1 3 ? -7.559 12 12.094 1 48.03 3 GLU B O 1
ATOM 721 N N . SER B 1 4 ? -8.555 13.117 13.648 1 57.81 4 SER B N 1
ATOM 722 C CA . SER B 1 4 ? -9.953 12.984 13.242 1 57.81 4 SER B CA 1
ATOM 723 C C . SER B 1 4 ? -10.188 13.609 11.867 1 57.81 4 SER B C 1
ATOM 725 O O . SER B 1 4 ? -11.289 14.086 11.578 1 57.81 4 SER B O 1
ATOM 727 N N . LYS B 1 5 ? -9.164 13.789 10.992 1 79.56 5 LYS B N 1
ATOM 728 C CA . LYS B 1 5 ? -9.445 14.484 9.734 1 79.56 5 LYS B CA 1
ATOM 729 C C . LYS B 1 5 ? -9.898 13.5 8.656 1 79.56 5 LYS B C 1
ATOM 731 O O . LYS B 1 5 ? -9.312 12.43 8.5 1 79.56 5 LYS B O 1
ATOM 736 N N . GLU B 1 6 ? -11.008 13.82 8.117 1 95.12 6 GLU B N 1
ATOM 737 C CA . GLU B 1 6 ? -11.555 13.125 6.949 1 95.12 6 GLU B CA 1
ATOM 738 C C . GLU B 1 6 ? -10.57 13.164 5.781 1 95.12 6 GLU B C 1
ATOM 740 O O . GLU B 1 6 ? -9.953 14.195 5.516 1 95.12 6 GLU B O 1
ATOM 745 N N . LEU B 1 7 ? -10.359 12.039 5.199 1 97.31 7 LEU B N 1
ATOM 746 C CA . LEU B 1 7 ? -9.5 11.93 4.027 1 97.31 7 LEU B CA 1
ATOM 747 C C . LEU B 1 7 ? -10.234 11.266 2.869 1 97.31 7 LEU B C 1
ATOM 749 O O . LEU B 1 7 ? -10.906 10.25 3.057 1 97.31 7 LEU B O 1
ATOM 753 N N . ILE B 1 8 ? -10.227 11.938 1.729 1 98.19 8 ILE B N 1
ATOM 754 C CA . ILE B 1 8 ? -10.719 11.352 0.491 1 98.19 8 ILE B CA 1
ATOM 755 C C . ILE B 1 8 ? -9.594 11.273 -0.536 1 98.19 8 ILE B C 1
ATOM 757 O O . ILE B 1 8 ? -8.898 12.258 -0.773 1 98.19 8 ILE B O 1
ATOM 761 N N . PHE B 1 9 ? -9.383 10.156 -1.141 1 97.88 9 PHE B N 1
ATOM 762 C CA . PHE B 1 9 ? -8.328 10 -2.133 1 97.88 9 PHE B CA 1
ATOM 763 C C . PHE B 1 9 ? -8.734 8.992 -3.205 1 97.88 9 PHE B C 1
ATOM 765 O O . PHE B 1 9 ? -9.703 8.25 -3.027 1 97.88 9 PHE B O 1
ATOM 772 N N . GLU B 1 10 ? -8.055 9 -4.34 1 97.88 10 GLU B N 1
ATOM 773 C CA . GLU B 1 10 ? -8.398 8.188 -5.5 1 97.88 10 GLU B CA 1
ATOM 774 C C . GLU B 1 10 ? -7.289 7.188 -5.816 1 97.88 10 GLU B C 1
ATOM 776 O O . GLU B 1 10 ? -6.105 7.531 -5.781 1 97.88 10 GLU B O 1
ATOM 781 N N . VAL B 1 11 ? -7.746 5.945 -6.09 1 98.12 11 VAL B N 1
ATOM 782 C CA . VAL B 1 11 ? -6.773 4.934 -6.488 1 98.12 11 VAL B CA 1
ATOM 783 C C . VAL B 1 11 ? -7.246 4.23 -7.762 1 98.12 11 VAL B C 1
ATOM 785 O O . VAL B 1 11 ? -8.453 4.113 -8 1 98.12 11 VAL B O 1
ATOM 788 N N . MET B 1 12 ? -6.293 3.812 -8.594 1 97.19 12 MET B N 1
ATOM 789 C CA . MET B 1 12 ? -6.555 2.969 -9.758 1 97.19 12 MET B CA 1
ATOM 790 C C . MET B 1 12 ? -6.48 1.492 -9.383 1 97.19 12 MET B C 1
ATOM 792 O O . MET B 1 12 ? -5.559 1.066 -8.688 1 97.19 12 MET B O 1
ATOM 796 N N . VAL B 1 13 ? -7.484 0.738 -9.812 1 97.19 13 VAL B N 1
ATOM 797 C CA . VAL B 1 13 ? -7.48 -0.684 -9.484 1 97.19 13 VAL B CA 1
ATOM 798 C C . VAL B 1 13 ? -7.836 -1.501 -10.727 1 97.19 13 VAL B C 1
ATOM 800 O O . VAL B 1 13 ? -8.406 -0.973 -11.68 1 97.19 13 VAL B O 1
ATOM 803 N N . MET B 1 14 ? -7.426 -2.805 -10.586 1 93.12 14 MET B N 1
ATOM 804 C CA . MET B 1 14 ? -7.812 -3.727 -11.648 1 93.12 14 MET B CA 1
ATOM 805 C C . MET B 1 14 ? -9.289 -4.098 -11.539 1 93.12 14 MET B C 1
ATOM 807 O O . MET B 1 14 ? -9.977 -4.215 -12.547 1 93.12 14 MET B O 1
ATOM 811 N N . TYR B 1 15 ? -9.781 -4.359 -10.297 1 94.31 15 TYR B N 1
ATOM 812 C CA . TYR B 1 15 ? -11.156 -4.715 -9.992 1 94.31 15 TYR B CA 1
ATOM 813 C C . TYR B 1 15 ? -11.625 -4.035 -8.711 1 94.31 15 TYR B C 1
ATOM 815 O O . TYR B 1 15 ? -10.961 -4.125 -7.672 1 94.31 15 TYR B O 1
ATOM 823 N N . GLU B 1 16 ? -12.758 -3.447 -8.797 1 97.06 16 GLU B N 1
ATOM 824 C CA . GLU B 1 16 ? -13.258 -2.744 -7.617 1 97.06 16 GLU B CA 1
ATOM 825 C C . GLU B 1 16 ? -13.672 -3.725 -6.523 1 97.06 16 GLU B C 1
ATOM 827 O O . GLU B 1 16 ? -13.547 -3.424 -5.336 1 97.06 16 GLU B O 1
ATOM 832 N N . ASP B 1 17 ? -14.164 -4.965 -6.938 1 96.69 17 ASP B N 1
ATOM 833 C CA . ASP B 1 17 ? -14.602 -5.945 -5.945 1 96.69 17 ASP B CA 1
ATOM 834 C C . ASP B 1 17 ? -13.422 -6.445 -5.113 1 96.69 17 ASP B C 1
ATOM 836 O O . ASP B 1 17 ? -13.594 -6.812 -3.947 1 96.69 17 ASP B O 1
ATOM 840 N N . ILE B 1 18 ? -12.289 -6.496 -5.68 1 97.56 18 ILE B N 1
ATOM 841 C CA . ILE B 1 18 ? -11.094 -6.926 -4.953 1 97.56 18 ILE B CA 1
ATOM 842 C C . ILE B 1 18 ? -10.695 -5.852 -3.947 1 97.56 18 ILE B C 1
ATOM 844 O O . ILE B 1 18 ? -10.305 -6.16 -2.816 1 97.56 18 ILE B O 1
ATOM 848 N N . LEU B 1 19 ? -10.75 -4.578 -4.336 1 98.56 19 LEU B N 1
ATOM 849 C CA . LEU B 1 19 ? -10.508 -3.486 -3.396 1 98.56 19 LEU B CA 1
ATOM 850 C C . LEU B 1 19 ? -11.5 -3.533 -2.24 1 98.56 19 LEU B C 1
ATOM 852 O O . LEU B 1 19 ? -11.125 -3.318 -1.086 1 98.56 19 LEU B O 1
ATOM 856 N N . GLU B 1 20 ? -12.727 -3.793 -2.582 1 98.62 20 GLU B N 1
ATOM 857 C CA . GLU B 1 20 ? -13.742 -3.908 -1.537 1 98.62 20 GLU B CA 1
ATOM 858 C C . GLU B 1 20 ? -13.367 -4.988 -0.524 1 98.62 20 GLU B C 1
ATOM 860 O O . GLU B 1 20 ? -13.516 -4.789 0.684 1 98.62 20 GLU B O 1
ATOM 865 N N . LYS B 1 21 ? -12.938 -6.086 -1.034 1 98.06 21 LYS B N 1
ATOM 866 C CA . LYS B 1 21 ? -12.492 -7.172 -0.164 1 98.06 21 LYS B CA 1
ATOM 867 C C . LYS B 1 21 ? -11.328 -6.73 0.718 1 98.06 21 LYS B C 1
ATOM 869 O O . LYS B 1 21 ? -11.312 -7.008 1.919 1 98.06 21 LYS B O 1
ATOM 874 N N . ALA B 1 22 ? -10.344 -6.094 0.146 1 98.69 22 ALA B N 1
ATOM 875 C CA . ALA B 1 22 ? -9.188 -5.602 0.895 1 98.69 22 ALA B CA 1
ATOM 876 C C . ALA B 1 22 ? -9.625 -4.625 1.985 1 98.69 22 ALA B C 1
ATOM 878 O O . ALA B 1 22 ? -9.125 -4.684 3.113 1 98.69 22 ALA B O 1
ATOM 879 N N . ILE B 1 23 ? -10.539 -3.721 1.728 1 98.88 23 ILE B N 1
ATOM 880 C CA . ILE B 1 23 ? -11.039 -2.717 2.662 1 98.88 23 ILE B CA 1
ATOM 881 C C . ILE B 1 23 ? -11.766 -3.402 3.816 1 98.88 23 ILE B C 1
ATOM 883 O O . ILE B 1 23 ? -11.539 -3.082 4.984 1 98.88 23 ILE B O 1
ATOM 887 N N . MET B 1 24 ? -12.602 -4.316 3.445 1 98.25 24 MET B N 1
ATOM 888 C CA . MET B 1 24 ? -13.359 -5.039 4.465 1 98.25 24 MET B CA 1
ATOM 889 C C . MET B 1 24 ? -12.414 -5.742 5.438 1 98.25 24 MET B C 1
ATOM 891 O O . MET B 1 24 ? -12.602 -5.656 6.656 1 98.25 24 MET B O 1
ATOM 895 N N . GLN B 1 25 ? -11.484 -6.484 4.895 1 97.88 25 GLN B N 1
ATOM 896 C CA . GLN B 1 25 ? -10.523 -7.184 5.738 1 97.88 25 GLN B CA 1
ATOM 897 C C . GLN B 1 25 ? -9.727 -6.199 6.59 1 97.88 25 GLN B C 1
ATOM 899 O O . GLN B 1 25 ? -9.523 -6.426 7.785 1 97.88 25 GLN B O 1
ATOM 904 N N . HIS B 1 26 ? -9.266 -5.117 6.031 1 98.62 26 HIS B N 1
ATOM 905 C CA . HIS B 1 26 ? -8.469 -4.137 6.758 1 98.62 26 HIS B CA 1
ATOM 906 C C . HIS B 1 26 ? -9.281 -3.492 7.879 1 98.62 26 HIS B C 1
ATOM 908 O O . HIS B 1 26 ? -8.797 -3.367 9.008 1 98.62 26 HIS B O 1
ATOM 914 N N . ASN B 1 27 ? -10.453 -3.051 7.582 1 98.5 27 ASN B N 1
ATOM 915 C CA . ASN B 1 27 ? -11.328 -2.467 8.594 1 98.5 27 ASN B CA 1
ATOM 916 C C . ASN B 1 27 ? -11.539 -3.414 9.773 1 98.5 27 ASN B C 1
ATOM 918 O O . ASN B 1 27 ? -11.523 -2.986 10.93 1 98.5 27 ASN B O 1
ATOM 922 N N . HIS B 1 28 ? -11.758 -4.602 9.438 1 97.56 28 HIS B N 1
ATOM 923 C CA . HIS B 1 28 ? -12.031 -5.613 10.453 1 97.56 28 HIS B CA 1
ATOM 924 C C . HIS B 1 28 ? -10.859 -5.766 11.414 1 97.56 28 HIS B C 1
ATOM 926 O O . HIS B 1 28 ? -11.055 -5.805 12.633 1 97.56 28 HIS B O 1
ATOM 932 N N . TRP B 1 29 ? -9.672 -5.754 10.922 1 96.75 29 TRP B N 1
ATOM 933 C CA . TRP B 1 29 ? -8.516 -6.086 11.742 1 96.75 29 TRP B CA 1
ATOM 934 C C . TRP B 1 29 ? -7.91 -4.828 12.367 1 96.75 29 TRP B C 1
ATOM 936 O O . TRP B 1 29 ? -7.141 -4.91 13.328 1 96.75 29 TRP B O 1
ATOM 946 N N . ASN B 1 30 ? -8.133 -3.615 11.891 1 96.5 30 ASN B N 1
ATOM 947 C CA . ASN B 1 30 ? -7.395 -2.428 12.312 1 96.5 30 ASN B CA 1
ATOM 948 C C . ASN B 1 30 ? -8.336 -1.35 12.852 1 96.5 30 ASN B C 1
ATOM 950 O O . ASN B 1 30 ? -7.891 -0.252 13.195 1 96.5 30 ASN B O 1
ATOM 954 N N . ASP B 1 31 ? -9.617 -1.579 13.078 1 95.88 31 ASP B N 1
ATOM 955 C CA . ASP B 1 31 ? -10.602 -0.619 13.562 1 95.88 31 ASP B CA 1
ATOM 956 C C . ASP B 1 31 ? -10.609 0.644 12.703 1 95.88 31 ASP B C 1
ATOM 958 O O . ASP B 1 31 ? -10.492 1.756 13.227 1 95.88 31 ASP B O 1
ATOM 962 N N . THR B 1 32 ? -10.492 0.595 11.438 1 98.25 32 THR B N 1
ATOM 963 C CA . THR B 1 32 ? -10.609 1.677 10.469 1 98.25 32 THR B CA 1
ATOM 964 C C . THR B 1 32 ? -11.969 1.635 9.773 1 98.25 32 THR B C 1
ATOM 966 O O . THR B 1 32 ? -12.758 0.711 9.992 1 98.25 32 THR B O 1
ATOM 969 N N . ASP B 1 33 ? -12.242 2.734 8.984 1 98.56 33 ASP B N 1
ATOM 970 C CA . ASP B 1 33 ? -13.555 2.801 8.352 1 98.56 33 ASP B CA 1
ATOM 971 C C . ASP B 1 33 ? -13.438 3.217 6.891 1 98.56 33 ASP B C 1
ATOM 973 O O . ASP B 1 33 ? -14.219 4.043 6.406 1 98.56 33 ASP B O 1
ATOM 977 N N . PHE B 1 34 ? -12.383 2.701 6.184 1 98.75 34 PHE B N 1
ATOM 978 C CA . PHE B 1 34 ? -12.258 2.943 4.75 1 98.75 34 PHE B CA 1
ATOM 979 C C . PHE B 1 34 ? -13.539 2.541 4.023 1 98.75 34 PHE B C 1
ATOM 981 O O . PHE B 1 34 ? -14.156 1.528 4.359 1 98.75 34 PHE B O 1
ATOM 988 N N . GLU B 1 35 ? -13.914 3.342 3.045 1 98.69 35 GLU B N 1
ATOM 989 C CA . GLU B 1 35 ? -15.094 3.051 2.236 1 98.69 35 GLU B CA 1
ATOM 990 C C . GLU B 1 35 ? -14.922 3.568 0.811 1 98.69 35 GLU B C 1
ATOM 992 O O . GLU B 1 35 ? -14.391 4.66 0.599 1 98.69 35 GLU B O 1
ATOM 997 N N . ILE B 1 36 ? -15.344 2.725 -0.12 1 98.81 36 ILE B N 1
ATOM 998 C CA . ILE B 1 36 ? -15.445 3.225 -1.487 1 98.81 36 ILE B CA 1
ATOM 999 C C . ILE B 1 36 ? -16.688 4.09 -1.632 1 98.81 36 ILE B C 1
ATOM 1001 O O . ILE B 1 36 ? -17.812 3.621 -1.405 1 98.81 36 ILE B O 1
ATOM 1005 N N . ILE B 1 37 ? -16.438 5.324 -2.092 1 98.62 37 ILE B N 1
ATOM 1006 C CA . ILE B 1 37 ? -17.594 6.215 -2.156 1 98.62 37 ILE B CA 1
ATOM 1007 C C . ILE B 1 37 ? -17.938 6.508 -3.613 1 98.62 37 ILE B C 1
ATOM 1009 O O . ILE B 1 37 ? -19 7.035 -3.91 1 98.62 37 ILE B O 1
ATOM 1013 N N . GLU B 1 38 ? -17.109 6.238 -4.508 1 98.38 38 GLU B N 1
ATOM 1014 C CA . GLU B 1 38 ? -17.328 6.426 -5.938 1 98.38 38 GLU B CA 1
ATOM 1015 C C . GLU B 1 38 ? -16.453 5.484 -6.758 1 98.38 38 GLU B C 1
ATOM 1017 O O . GLU B 1 38 ? -15.289 5.258 -6.426 1 98.38 38 GLU B O 1
ATOM 1022 N N . VAL B 1 39 ? -17.062 4.949 -7.797 1 98.12 39 VAL B N 1
ATOM 1023 C CA . VAL B 1 39 ? -16.312 4.172 -8.781 1 98.12 39 VAL B CA 1
ATOM 1024 C C . VAL B 1 39 ? -16.469 4.812 -10.164 1 98.12 39 VAL B C 1
ATOM 1026 O O . VAL B 1 39 ? -17.578 5.125 -10.594 1 98.12 39 VAL B O 1
ATOM 1029 N N . ILE B 1 40 ? -15.375 5.043 -10.742 1 96.12 40 ILE B N 1
ATOM 1030 C CA . ILE B 1 40 ? -15.359 5.629 -12.078 1 96.12 40 ILE B CA 1
ATOM 1031 C C . ILE B 1 40 ? -14.836 4.602 -13.078 1 96.12 40 ILE B C 1
ATOM 1033 O O . ILE B 1 40 ? -13.703 4.137 -12.969 1 96.12 40 ILE B O 1
ATOM 1037 N N . TYR B 1 41 ? -15.75 4.281 -14.055 1 94.19 41 TYR B N 1
ATOM 1038 C CA . TYR B 1 41 ? -15.398 3.338 -15.109 1 94.19 41 TYR B CA 1
ATOM 1039 C C . TYR B 1 41 ? -15.07 4.066 -16.406 1 94.19 41 TYR B C 1
ATOM 1041 O O . TYR B 1 41 ? -15.938 4.73 -16.984 1 94.19 41 TYR B O 1
ATOM 1049 N N . ASP B 1 42 ? -13.891 3.904 -16.812 1 89.62 42 ASP B N 1
ATOM 1050 C CA . ASP B 1 42 ? -13.453 4.383 -18.109 1 89.62 42 ASP B CA 1
ATOM 1051 C C . ASP B 1 42 ? -12.508 3.383 -18.781 1 89.62 42 ASP B C 1
ATOM 1053 O O . ASP B 1 42 ? -12.812 2.193 -18.859 1 89.62 42 ASP B O 1
ATOM 1057 N N . ASP B 1 43 ? -11.32 3.688 -19.281 1 91.38 43 ASP B N 1
ATOM 1058 C CA . ASP B 1 43 ? -10.305 2.76 -19.766 1 91.38 43 ASP B CA 1
ATOM 1059 C C . ASP B 1 43 ? -9.672 1.984 -18.609 1 91.38 43 ASP B C 1
ATOM 1061 O O . ASP B 1 43 ? -9.25 0.84 -18.781 1 91.38 43 ASP B O 1
ATOM 1065 N N . LEU B 1 44 ? -9.75 2.654 -17.5 1 93.81 44 LEU B N 1
ATOM 1066 C CA . LEU B 1 44 ? -9.297 2.09 -16.234 1 93.81 44 LEU B CA 1
ATOM 1067 C C . LEU B 1 44 ? -10.352 2.25 -15.156 1 93.81 44 LEU B C 1
ATOM 1069 O O . LEU B 1 44 ? -11.312 3.006 -15.328 1 93.81 44 LEU B O 1
ATOM 1073 N N . ILE B 1 45 ? -10.227 1.488 -14.188 1 97.12 45 ILE B N 1
ATOM 1074 C CA . ILE B 1 45 ? -11.156 1.603 -13.062 1 97.12 45 ILE B CA 1
ATOM 1075 C C . ILE B 1 45 ? -10.531 2.445 -11.961 1 97.12 45 ILE B C 1
ATOM 1077 O O . ILE B 1 45 ? -9.453 2.111 -11.453 1 97.12 45 ILE B O 1
ATOM 1081 N N . PHE B 1 46 ? -11.195 3.535 -11.578 1 98 46 PHE B N 1
ATOM 1082 C CA . PHE B 1 46 ? -10.773 4.367 -10.453 1 98 46 PHE B CA 1
ATOM 1083 C C . PHE B 1 46 ? -11.789 4.312 -9.328 1 98 46 PHE B C 1
ATOM 1085 O O . PHE B 1 46 ? -13 4.344 -9.57 1 98 46 PHE B O 1
ATOM 1092 N N . CYS B 1 47 ? -11.258 4.207 -8.133 1 98.56 47 CYS B N 1
ATOM 1093 C CA . CYS B 1 47 ? -12.102 4.234 -6.941 1 98.56 47 CYS B CA 1
ATOM 1094 C C . CYS B 1 47 ? -11.734 5.402 -6.035 1 98.56 47 CYS B C 1
ATOM 1096 O O . CYS B 1 47 ? -10.555 5.617 -5.742 1 98.56 47 CYS B O 1
ATOM 1098 N N . LYS B 1 48 ? -12.742 6.137 -5.664 1 98.5 48 LYS B N 1
ATOM 1099 C CA . LYS B 1 48 ? -12.578 7.137 -4.609 1 98.5 48 LYS B CA 1
ATOM 1100 C C . LYS B 1 48 ? -12.883 6.539 -3.236 1 98.5 48 LYS B C 1
ATOM 1102 O O . LYS B 1 48 ? -13.938 5.934 -3.033 1 98.5 48 LYS B O 1
ATOM 1107 N N . ILE B 1 49 ? -11.922 6.715 -2.338 1 98.75 49 ILE B N 1
ATOM 1108 C CA . ILE B 1 49 ? -12.023 6.137 -1.004 1 98.75 49 ILE B CA 1
ATOM 1109 C C . ILE B 1 49 ? -12.156 7.246 0.034 1 98.75 49 ILE B C 1
ATOM 1111 O O . ILE B 1 49 ? -11.461 8.266 -0.043 1 98.75 49 ILE B O 1
ATOM 1115 N N . LYS B 1 50 ? -13.031 7.012 0.893 1 98.62 50 LYS B N 1
ATOM 1116 C CA . LYS B 1 50 ? -13.18 7.875 2.059 1 98.62 50 LYS B CA 1
ATOM 1117 C C . LYS B 1 50 ? -12.797 7.145 3.342 1 98.62 50 LYS B C 1
ATOM 1119 O O . LYS B 1 50 ? -13.07 5.949 3.484 1 98.62 50 LYS B O 1
ATOM 1124 N N . VAL B 1 51 ? -12.164 7.891 4.289 1 98.38 51 VAL B N 1
ATOM 1125 C CA . VAL B 1 51 ? -11.852 7.32 5.594 1 98.38 51 VAL B CA 1
ATOM 1126 C C . VAL B 1 51 ? -11.844 8.422 6.652 1 98.38 51 VAL B C 1
ATOM 1128 O O . VAL B 1 51 ? -11.438 9.555 6.375 1 98.38 51 VAL B O 1
ATOM 1131 N N . THR B 1 52 ? -12.281 8.117 7.863 1 97.75 52 THR B N 1
ATOM 1132 C CA . THR B 1 52 ? -12.242 9.07 8.961 1 97.75 52 THR B CA 1
ATOM 1133 C C . THR B 1 52 ? -11.492 8.492 10.156 1 97.75 52 THR B C 1
ATOM 1135 O O . THR B 1 52 ? -10.992 9.242 11 1 97.75 52 THR B O 1
ATOM 1138 N N . LYS B 1 53 ? -11.469 7.246 10.344 1 97.75 53 LYS B N 1
ATOM 1139 C CA . LYS B 1 53 ? -10.75 6.547 11.406 1 97.75 53 LYS B CA 1
ATOM 1140 C C . LYS B 1 53 ? -9.578 5.758 10.844 1 97.75 53 LYS B C 1
ATOM 1142 O O . LYS B 1 53 ? -9.742 4.629 10.375 1 97.75 53 LYS B O 1
ATOM 1147 N N . TYR B 1 54 ? -8.328 6.41 10.977 1 97.31 54 TYR B N 1
ATOM 1148 C CA . TYR B 1 54 ? -7.152 5.781 10.383 1 97.31 54 TYR B CA 1
ATOM 1149 C C . TYR B 1 54 ? -5.871 6.406 10.922 1 97.31 54 TYR B C 1
ATOM 1151 O O . TYR B 1 54 ? -5.906 7.469 11.547 1 97.31 54 TYR B O 1
ATOM 1159 N N . THR B 1 55 ? -4.785 5.754 10.703 1 95.56 55 THR B N 1
ATOM 1160 C CA . THR B 1 55 ? -3.443 6.32 10.766 1 95.56 55 THR B CA 1
ATOM 1161 C C . THR B 1 55 ? -2.83 6.406 9.367 1 95.56 55 THR B C 1
ATOM 1163 O O . THR B 1 55 ? -3.34 5.805 8.422 1 95.56 55 THR B O 1
ATOM 1166 N N . THR B 1 56 ? -1.815 7.152 9.234 1 94.31 56 THR B N 1
ATOM 1167 C CA . THR B 1 56 ? -1.128 7.238 7.949 1 94.31 56 THR B CA 1
ATOM 1168 C C . THR B 1 56 ? -0.585 5.875 7.531 1 94.31 56 THR B C 1
ATOM 1170 O O . THR B 1 56 ? -0.566 5.547 6.344 1 94.31 56 THR B O 1
ATOM 1173 N N . GLU B 1 57 ? -0.137 5.086 8.516 1 97.12 57 GLU B N 1
ATOM 1174 C CA . GLU B 1 57 ? 0.364 3.738 8.258 1 97.12 57 GLU B CA 1
ATOM 1175 C C . GLU B 1 57 ? -0.711 2.861 7.617 1 97.12 57 GLU B C 1
ATOM 1177 O O . GLU B 1 57 ? -0.404 1.975 6.82 1 97.12 57 GLU B O 1
ATOM 1182 N N . ASP B 1 58 ? -1.95 3.141 7.973 1 97.88 58 ASP B N 1
ATOM 1183 C CA . ASP B 1 58 ? -3.059 2.3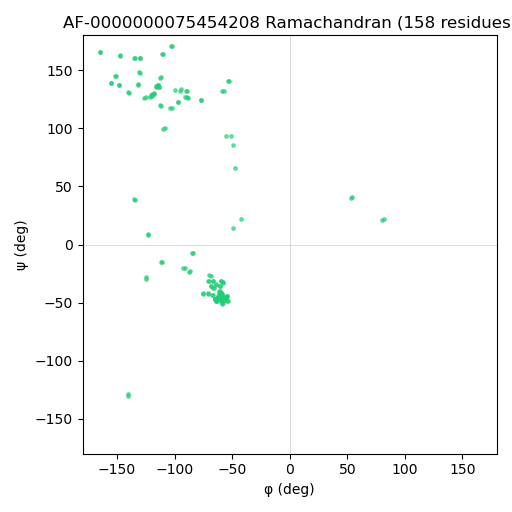54 7.445 1 97.88 58 ASP B CA 1
ATOM 1184 C C . ASP B 1 58 ? -3.176 2.514 5.93 1 97.88 58 ASP B C 1
ATOM 1186 O O . ASP B 1 58 ? -3.57 1.578 5.23 1 97.88 58 ASP B O 1
ATOM 1190 N N . LEU B 1 59 ? -2.873 3.705 5.363 1 98.31 59 LEU B N 1
ATOM 1191 C CA . LEU B 1 59 ? -2.906 3.91 3.92 1 98.31 59 LEU B CA 1
ATOM 1192 C C . LEU B 1 59 ? -1.896 3.008 3.221 1 98.31 59 LEU B C 1
ATOM 1194 O O . LEU B 1 59 ? -2.229 2.348 2.232 1 98.31 59 LEU B O 1
ATOM 1198 N N . PHE B 1 60 ? -0.705 2.959 3.756 1 98.56 60 PHE B N 1
ATOM 1199 C CA . PHE B 1 60 ? 0.341 2.072 3.262 1 98.56 60 PHE B CA 1
ATOM 1200 C C . PHE B 1 60 ? -0.102 0.616 3.342 1 98.56 60 PHE B C 1
ATOM 1202 O O . PHE B 1 60 ? 0.027 -0.132 2.371 1 98.56 60 PHE B O 1
ATOM 1209 N N . ARG B 1 61 ? -0.645 0.231 4.477 1 98.69 61 ARG B N 1
ATOM 1210 C CA . ARG B 1 61 ? -1.019 -1.156 4.73 1 98.69 61 ARG B CA 1
ATOM 1211 C C . ARG B 1 61 ? -2.186 -1.581 3.848 1 98.69 61 ARG B C 1
ATOM 1213 O O . ARG B 1 61 ? -2.266 -2.736 3.428 1 98.69 61 ARG B O 1
ATOM 1220 N N . LEU B 1 62 ? -3.094 -0.699 3.584 1 98.75 62 LEU B N 1
ATOM 1221 C CA . LEU B 1 62 ? -4.207 -1.039 2.703 1 98.75 62 LEU B CA 1
ATOM 1222 C C . LEU B 1 62 ? -3.711 -1.315 1.286 1 98.75 62 LEU B C 1
ATOM 1224 O O . LEU B 1 62 ? -4.145 -2.277 0.649 1 98.75 62 LEU B O 1
ATOM 1228 N N . GLY B 1 63 ? -2.852 -0.473 0.724 1 98.81 63 GLY B N 1
ATOM 1229 C CA . GLY B 1 63 ? -2.242 -0.737 -0.569 1 98.81 63 GLY B CA 1
ATOM 1230 C C . GLY B 1 63 ? -1.525 -2.072 -0.63 1 98.81 63 GLY B C 1
ATOM 1231 O O . GLY B 1 63 ? -1.667 -2.816 -1.603 1 98.81 63 GLY B O 1
ATOM 1232 N N . TYR B 1 64 ? -0.748 -2.334 0.387 1 98.69 64 TYR B N 1
ATOM 1233 C CA . TYR B 1 64 ? -0.031 -3.6 0.493 1 98.69 64 TYR B CA 1
ATOM 1234 C C . TYR B 1 64 ? -0.996 -4.777 0.455 1 98.69 64 TYR B C 1
ATOM 1236 O O . TYR B 1 64 ? -0.787 -5.734 -0.294 1 98.69 64 TYR B O 1
ATOM 1244 N N . ARG B 1 65 ? -2.055 -4.758 1.216 1 98.31 65 ARG B N 1
ATOM 1245 C CA . ARG B 1 65 ? -3.049 -5.82 1.31 1 98.31 65 ARG B CA 1
ATOM 1246 C C . ARG B 1 65 ? -3.746 -6.039 -0.03 1 98.31 65 ARG B C 1
ATOM 1248 O O . ARG B 1 65 ? -3.988 -7.18 -0.431 1 98.31 65 ARG B O 1
ATOM 1255 N N . LEU B 1 66 ? -4.125 -4.945 -0.668 1 98.69 66 LEU B N 1
ATOM 1256 C CA . LEU B 1 66 ? -4.762 -5.066 -1.975 1 98.69 66 LEU B CA 1
ATOM 1257 C C . LEU B 1 66 ? -3.895 -5.883 -2.93 1 98.69 66 LEU B C 1
ATOM 1259 O O . LEU B 1 66 ? -4.387 -6.797 -3.592 1 98.69 66 LEU B O 1
ATOM 1263 N N . SER B 1 67 ? -2.605 -5.523 -2.99 1 98.12 67 SER B N 1
ATOM 1264 C CA . SER B 1 67 ? -1.69 -6.223 -3.889 1 98.12 67 SER B CA 1
ATOM 1265 C C . SER B 1 67 ? -1.589 -7.699 -3.535 1 98.12 67 SER B C 1
ATOM 1267 O O . SER B 1 67 ? -1.545 -8.555 -4.422 1 98.12 67 SER B O 1
ATOM 1269 N N . VAL B 1 68 ? -1.557 -8.055 -2.244 1 97.25 68 VAL B N 1
ATOM 1270 C CA . VAL B 1 68 ? -1.508 -9.438 -1.8 1 97.25 68 VAL B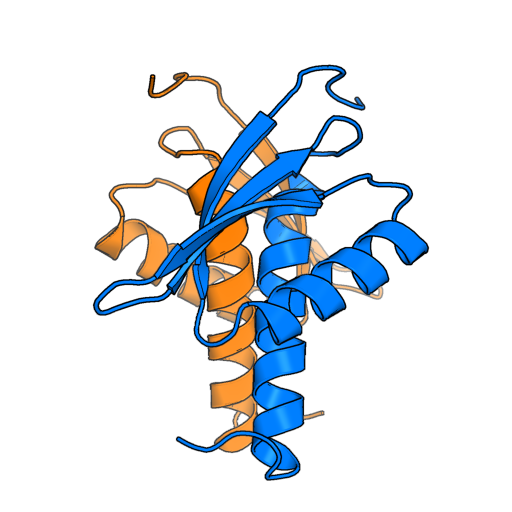 CA 1
ATOM 1271 C C . VAL B 1 68 ? -2.729 -10.195 -2.322 1 97.25 68 VAL B C 1
ATOM 1273 O O . VAL B 1 68 ? -2.6 -11.289 -2.879 1 97.25 68 VAL B O 1
ATOM 1276 N N . ILE B 1 69 ? -3.867 -9.648 -2.146 1 97.44 69 ILE B N 1
ATOM 1277 C CA . ILE B 1 69 ? -5.109 -10.305 -2.551 1 97.44 69 ILE B CA 1
ATOM 1278 C C . ILE B 1 69 ? -5.117 -10.5 -4.066 1 97.44 69 ILE B C 1
ATOM 1280 O O . ILE B 1 69 ? -5.48 -11.57 -4.555 1 97.44 69 ILE B O 1
ATOM 1284 N N . GLU B 1 70 ? -4.754 -9.484 -4.852 1 96.56 70 GLU B N 1
ATOM 1285 C CA . GLU B 1 70 ? -4.68 -9.594 -6.305 1 96.56 70 GLU B CA 1
ATOM 1286 C C . GLU B 1 70 ? -3.775 -10.75 -6.727 1 96.56 70 GLU B C 1
ATOM 1288 O O . GLU B 1 70 ? -4.125 -11.531 -7.613 1 96.56 70 GLU B O 1
ATOM 1293 N N . HIS B 1 71 ? -2.645 -10.852 -6.113 1 94.69 71 HIS B N 1
ATOM 1294 C CA . HIS B 1 71 ? -1.683 -11.891 -6.469 1 94.69 71 HIS B CA 1
ATOM 1295 C C . HIS B 1 71 ? -2.213 -13.273 -6.121 1 94.69 71 HIS B C 1
ATOM 1297 O O . HIS B 1 71 ? -2.045 -14.219 -6.895 1 94.69 71 HIS B O 1
ATOM 1303 N N . LEU B 1 72 ? -2.799 -13.344 -4.934 1 94 72 LEU B N 1
ATOM 1304 C CA . LEU B 1 72 ? -3.371 -14.625 -4.523 1 94 72 LEU B CA 1
ATOM 1305 C C . LEU B 1 72 ? -4.449 -15.078 -5.5 1 94 72 LEU B C 1
ATOM 1307 O O . LEU B 1 72 ? -4.512 -16.25 -5.859 1 94 72 LEU B O 1
ATOM 1311 N N . MET B 1 73 ? -5.262 -14.203 -5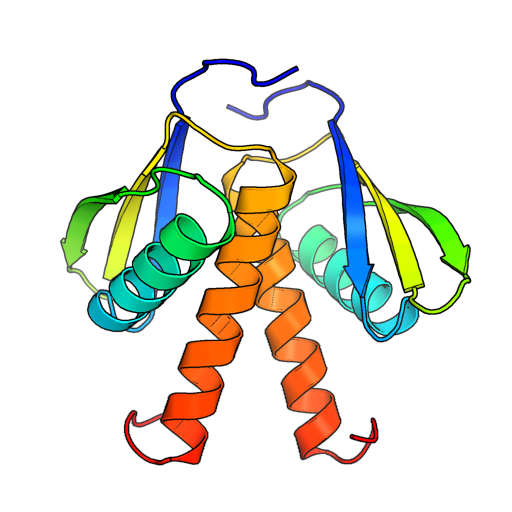.926 1 94.56 73 MET B N 1
ATOM 1312 C CA . MET B 1 73 ? -6.332 -14.523 -6.863 1 94.56 73 MET B CA 1
ATOM 1313 C C . MET B 1 73 ? -5.766 -14.93 -8.219 1 94.56 73 MET B C 1
ATOM 1315 O O . MET B 1 73 ? -6.301 -15.828 -8.875 1 94.56 73 MET B O 1
ATOM 1319 N N . LYS B 1 74 ? -4.734 -14.312 -8.625 1 91.31 74 LYS B N 1
ATOM 1320 C CA . LYS B 1 74 ? -4.055 -14.68 -9.867 1 91.31 74 LYS B CA 1
ATOM 1321 C C . LYS B 1 74 ? -3.48 -16.094 -9.789 1 91.31 74 LYS B C 1
ATOM 1323 O O . LYS B 1 74 ? -3.633 -16.875 -10.719 1 91.31 74 LYS B O 1
ATOM 1328 N N . GLU B 1 75 ? -2.805 -16.359 -8.734 1 89.44 75 GLU B N 1
ATOM 1329 C CA . GLU B 1 75 ? -2.195 -17.672 -8.531 1 89.44 75 GLU B CA 1
ATOM 1330 C C . GLU B 1 75 ? -3.244 -18.781 -8.578 1 89.44 75 GLU B C 1
ATOM 1332 O O . GLU B 1 75 ? -2.963 -19.891 -9.031 1 89.44 75 GLU B O 1
ATOM 1337 N N . LYS B 1 76 ? -4.453 -18.469 -8.109 1 92.81 76 LYS B N 1
ATOM 1338 C CA . LYS B 1 76 ? -5.547 -19.422 -8.086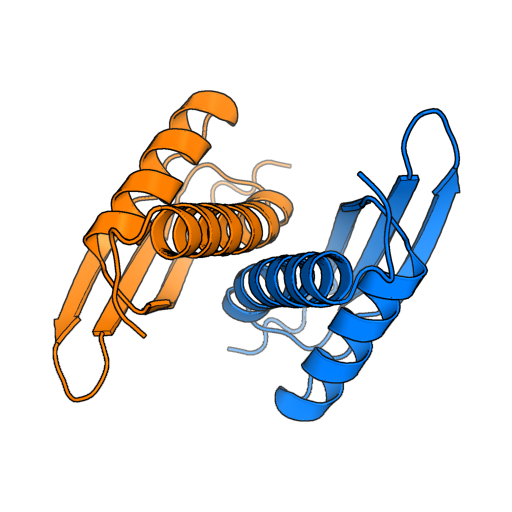 1 92.81 76 LYS B CA 1
ATOM 1339 C C . LYS B 1 76 ? -6.273 -19.469 -9.422 1 92.81 76 LYS B C 1
ATOM 1341 O O . LYS B 1 76 ? -7.176 -20.281 -9.617 1 92.81 76 LYS B O 1
ATOM 1346 N N . GLY B 1 77 ? -5.957 -18.625 -10.281 1 90.69 77 GLY B N 1
ATOM 1347 C CA . GLY B 1 77 ? -6.574 -18.562 -11.602 1 90.69 77 GLY B CA 1
ATOM 1348 C C . GLY B 1 77 ? -7.926 -17.875 -11.602 1 90.69 77 GLY B C 1
ATOM 1349 O O . GLY B 1 77 ? -8.727 -18.078 -12.516 1 90.69 77 GLY B O 1
ATOM 1350 N N . GLU B 1 78 ? -8.195 -17.078 -10.625 1 89.75 78 GLU B N 1
ATOM 1351 C CA . GLU B 1 78 ? -9.492 -16.422 -10.492 1 89.75 78 GLU B CA 1
ATOM 1352 C C . GLU B 1 78 ? -9.539 -15.109 -11.266 1 89.75 78 GLU B C 1
ATOM 1354 O O . GLU B 1 78 ? -10.617 -14.594 -11.57 1 89.75 78 GLU B O 1
ATOM 1359 N N . ILE B 1 79 ? -8.414 -14.594 -11.484 1 81 79 ILE B N 1
ATOM 1360 C CA . ILE B 1 79 ? -8.352 -13.391 -12.312 1 81 79 ILE B CA 1
ATOM 1361 C C . ILE B 1 79 ? -7.262 -13.562 -13.375 1 81 79 ILE B C 1
ATOM 1363 O O . ILE B 1 79 ? -6.312 -14.32 -13.18 1 81 79 ILE B O 1
ATOM 1367 N N . ASP B 1 80 ? -7.719 -13.086 -14.648 1 68 80 ASP B N 1
ATOM 1368 C CA . ASP B 1 80 ? -6.832 -13.281 -15.797 1 68 80 ASP B CA 1
ATOM 1369 C C . ASP B 1 80 ? -5.965 -12.039 -16.031 1 68 80 ASP B C 1
ATOM 1371 O O . ASP B 1 80 ? -6.379 -10.922 -15.734 1 68 80 ASP B O 1
ATOM 1375 N N . TRP B 1 81 ? -4.59 -12.492 -16.25 1 59 81 TRP B N 1
ATOM 1376 C CA . TRP B 1 81 ? -3.77 -11.438 -16.828 1 59 81 TRP B CA 1
ATOM 1377 C C . TRP B 1 81 ? -3.904 -11.414 -18.344 1 59 81 TRP B C 1
ATOM 1379 O O . TRP B 1 81 ? -4.148 -12.445 -18.969 1 59 81 TRP B O 1
#

Foldseek 3Di:
DFPQDKDKDKDWDQDVVLLVVLQVVLCVVPVWDKDFDDWDDDPTIMTIIITRGDDPVSVVVSVVSSVVSVVVCVVVVNDDD/DLPQDKDKDKDWDQDVVLLVVLQVVLCVVPVWDKDFDDWDDDPTIMTIIITRGDDPVSVVVSVVSSVVSVVVCVVVVNDDD

Nearest PDB structures (foldseek):
  6nuk-assembly1_A  TM=6.197E-01  e=6.528E-02  synthetic construct
  6i05-assembly1_A  TM=4.949E-01  e=1.407E-01  Pseudomonas aeruginosa
  1sc6-assembly1_B  TM=5.738E-01  e=4.941E-01  Escherichia coli
  2p9e-assembly1_C  TM=6.010E-01  e=7.510E-01  Escherichia coli
  1sc6-assembly1_C  TM=5.430E-01  e=7.004E-01  Escherichia coli

Radius of gyration: 15.64 Å; Cα contacts (8 Å, |Δi|>4): 266; chains: 2; bounding box: 34×40×37 Å